Protein AF-A0A3S0ZKN4-F1 (afdb_monomer_lite)

Structure (mmCIF, N/CA/C/O backbone):
data_AF-A0A3S0ZKN4-F1
#
_entry.id   AF-A0A3S0ZKN4-F1
#
loop_
_atom_site.group_PDB
_atom_site.id
_atom_site.type_symbol
_atom_site.label_atom_id
_atom_site.label_alt_id
_atom_site.label_comp_id
_atom_site.label_asym_id
_atom_site.label_entity_id
_atom_site.label_seq_id
_atom_site.pdbx_PDB_ins_code
_atom_site.Cartn_x
_atom_site.Cartn_y
_atom_site.Cartn_z
_atom_site.occupancy
_atom_site.B_iso_or_equiv
_atom_site.auth_seq_id
_atom_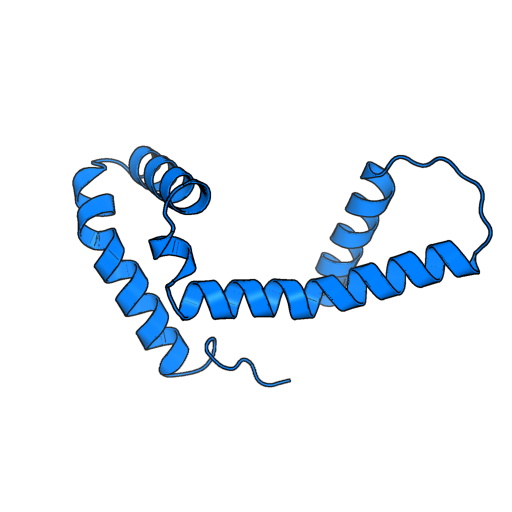site.auth_comp_id
_atom_site.auth_asym_id
_atom_site.auth_atom_id
_atom_site.pdbx_PDB_model_num
ATOM 1 N N . MET A 1 1 ? -19.083 -4.705 4.101 1.00 49.41 1 MET A N 1
ATOM 2 C CA . MET A 1 1 ? -18.289 -3.484 3.846 1.00 49.41 1 MET A CA 1
ATOM 3 C C . MET A 1 1 ? -17.584 -3.683 2.514 1.00 49.41 1 MET A C 1
ATOM 5 O O . MET A 1 1 ? -16.984 -4.734 2.347 1.00 49.41 1 MET A O 1
ATOM 9 N N . ALA A 1 2 ? -17.766 -2.787 1.544 1.00 52.78 2 ALA A N 1
ATOM 10 C CA . ALA A 1 2 ? -17.286 -2.998 0.173 1.00 52.78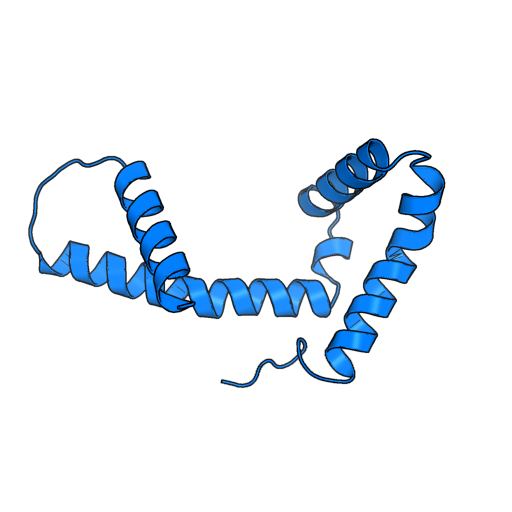 2 ALA A CA 1
ATOM 11 C C . ALA A 1 2 ? -15.765 -2.801 0.097 1.00 52.78 2 ALA A C 1
ATOM 13 O O . ALA A 1 2 ? -15.283 -1.755 0.539 1.00 52.78 2 ALA A O 1
ATOM 14 N N . MET A 1 3 ? -15.010 -3.746 -0.478 1.00 64.56 3 MET A N 1
ATOM 15 C CA . MET A 1 3 ? -13.559 -3.602 -0.673 1.00 64.56 3 MET A CA 1
ATOM 16 C C . MET A 1 3 ? -13.295 -2.733 -1.913 1.00 64.56 3 MET A C 1
ATOM 18 O O . MET A 1 3 ? -12.646 -3.116 -2.884 1.00 64.56 3 MET A O 1
ATOM 22 N N . ARG A 1 4 ? -13.850 -1.519 -1.894 1.00 66.06 4 ARG A N 1
ATOM 23 C CA . ARG A 1 4 ? -13.846 -0.599 -3.028 1.00 66.06 4 ARG A CA 1
ATOM 24 C C . ARG A 1 4 ? -12.403 -0.234 -3.383 1.00 66.06 4 ARG A C 1
ATOM 26 O O . ARG A 1 4 ? -11.754 0.455 -2.593 1.00 66.06 4 ARG A O 1
ATOM 33 N N . GLY 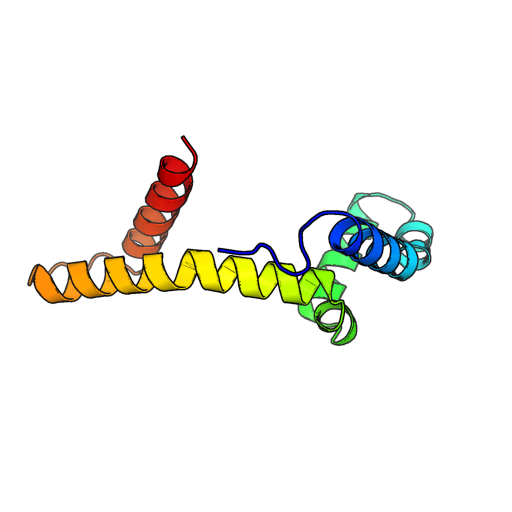A 1 5 ? -11.941 -0.684 -4.550 1.00 69.06 5 GLY A N 1
ATOM 34 C CA . GLY A 1 5 ? -10.565 -0.509 -5.035 1.00 69.06 5 GLY A CA 1
ATOM 35 C C . GLY A 1 5 ? -9.619 -1.691 -4.773 1.00 69.06 5 GLY A C 1
ATOM 36 O O . GLY A 1 5 ? -8.499 -1.671 -5.266 1.00 69.06 5 GLY A O 1
ATOM 37 N N . LEU A 1 6 ? -10.060 -2.726 -4.046 1.00 78.56 6 LEU A N 1
ATOM 38 C CA . LEU A 1 6 ? -9.308 -3.965 -3.777 1.00 78.56 6 LEU A CA 1
ATOM 39 C C . LEU A 1 6 ? -10.058 -5.224 -4.261 1.00 78.56 6 LEU A C 1
ATOM 41 O O . LEU A 1 6 ? -9.741 -6.335 -3.848 1.00 78.56 6 LEU A O 1
ATOM 45 N N . GLU A 1 7 ? -11.043 -5.067 -5.147 1.00 82.31 7 GLU A N 1
ATOM 46 C CA . GLU A 1 7 ? -11.884 -6.146 -5.676 1.00 82.31 7 GLU A CA 1
ATOM 47 C C . GLU A 1 7 ? -11.872 -6.172 -7.212 1.00 82.31 7 GLU A C 1
ATOM 49 O O . GLU A 1 7 ? -11.802 -5.131 -7.869 1.00 82.31 7 GLU A O 1
ATOM 54 N N . GLY A 1 8 ? -11.981 -7.377 -7.782 1.00 83.25 8 GLY A N 1
ATOM 55 C CA . GLY A 1 8 ? -12.234 -7.595 -9.209 1.00 83.25 8 GLY A CA 1
ATOM 56 C C . GLY A 1 8 ? -11.236 -6.913 -10.152 1.00 83.25 8 GLY A C 1
ATOM 57 O O . GLY A 1 8 ? -10.019 -6.985 -9.965 1.00 83.25 8 GLY A O 1
ATOM 58 N N . ASP A 1 9 ? -11.763 -6.262 -11.190 1.00 85.50 9 ASP A N 1
ATOM 59 C CA . ASP A 1 9 ? -10.960 -5.607 -12.228 1.00 85.50 9 ASP A CA 1
ATOM 60 C C . ASP A 1 9 ? -10.210 -4.367 -11.723 1.00 85.50 9 ASP A C 1
ATOM 62 O O . ASP A 1 9 ? -9.153 -4.030 -12.259 1.00 85.50 9 ASP A O 1
ATOM 66 N N . ASP A 1 10 ? -10.707 -3.709 -10.672 1.00 82.44 10 ASP A N 1
ATOM 67 C CA . ASP A 1 10 ? -10.050 -2.539 -10.085 1.00 82.44 10 ASP A CA 1
ATOM 68 C C . ASP A 1 10 ? -8.759 -2.935 -9.357 1.00 82.44 10 ASP A C 1
ATOM 70 O O . ASP A 1 10 ? -7.736 -2.271 -9.528 1.00 82.44 10 ASP A O 1
ATOM 74 N N . LEU A 1 11 ? -8.771 -4.064 -8.635 1.00 83.38 11 LEU A N 1
ATOM 75 C CA . LEU A 1 11 ? -7.563 -4.636 -8.030 1.00 83.38 11 LEU A CA 1
ATOM 76 C C . LEU A 1 11 ? -6.531 -4.993 -9.100 1.00 83.38 11 LEU A C 1
ATOM 78 O O . LEU A 1 11 ? -5.359 -4.638 -8.990 1.00 83.38 11 LEU A O 1
ATOM 82 N N . LYS A 1 12 ? -6.973 -5.694 -10.150 1.00 84.38 12 LYS A N 1
ATOM 83 C CA . LYS A 1 12 ? -6.091 -6.120 -11.238 1.00 84.38 12 LYS A CA 1
ATOM 84 C C . LYS A 1 12 ? -5.457 -4.920 -11.942 1.00 84.38 12 LYS A C 1
ATOM 86 O O . LYS A 1 12 ? -4.263 -4.954 -12.229 1.00 84.38 12 LYS A O 1
ATOM 91 N N . ARG A 1 13 ? -6.235 -3.863 -12.196 1.00 86.31 13 ARG A N 1
ATOM 92 C CA . ARG A 1 13 ? -5.750 -2.617 -12.802 1.00 86.31 13 ARG A CA 1
ATOM 93 C C . ARG A 1 13 ? -4.754 -1.901 -11.891 1.00 86.31 13 ARG A C 1
ATOM 95 O O . ARG A 1 13 ? -3.663 -1.583 -12.349 1.00 86.31 13 ARG A O 1
ATOM 102 N N . GLY A 1 14 ? -5.086 -1.726 -10.612 1.00 85.44 14 GLY A N 1
ATOM 103 C CA . GLY A 1 14 ? -4.211 -1.058 -9.647 1.00 85.44 14 GLY A CA 1
ATOM 104 C C . GLY A 1 14 ? -2.878 -1.783 -9.445 1.00 85.44 14 GLY A C 1
ATOM 105 O O . GLY A 1 14 ? -1.832 -1.142 -9.440 1.00 85.44 14 GLY A O 1
ATOM 106 N N . LEU A 1 15 ? -2.896 -3.118 -9.358 1.00 84.31 15 LEU A N 1
ATOM 107 C CA . LEU A 1 15 ? -1.675 -3.930 -9.296 1.00 84.31 15 LEU A CA 1
ATOM 108 C C . LEU A 1 15 ? -0.851 -3.825 -10.579 1.00 84.31 15 LEU A C 1
ATOM 110 O O . LEU A 1 15 ? 0.365 -3.688 -10.513 1.00 84.31 15 LEU A O 1
ATOM 114 N N . HIS A 1 16 ? -1.497 -3.883 -11.743 1.00 86.25 16 HIS A N 1
ATOM 115 C CA . HIS A 1 16 ? -0.800 -3.752 -13.018 1.00 86.25 16 HIS A CA 1
ATOM 116 C C . HIS A 1 16 ? -0.110 -2.387 -13.143 1.00 86.25 16 HIS A C 1
ATOM 118 O O . HIS A 1 16 ? 1.058 -2.327 -13.505 1.00 86.25 16 HIS A O 1
ATOM 124 N N . GLU A 1 17 ? -0.803 -1.296 -12.813 1.00 85.44 17 GLU A N 1
ATOM 125 C CA . GLU A 1 17 ? -0.228 0.055 -12.828 1.00 85.44 17 GLU A CA 1
ATOM 126 C C . GLU A 1 17 ? 0.949 0.196 -11.856 1.00 85.44 17 GLU A C 1
ATOM 128 O O . GLU A 1 17 ? 1.966 0.788 -12.214 1.00 85.44 17 GLU A O 1
ATOM 133 N N . LEU A 1 18 ? 0.844 -0.391 -10.662 1.00 84.62 18 LEU A N 1
ATOM 134 C CA . LEU A 1 18 ? 1.918 -0.406 -9.668 1.00 84.62 18 LEU A CA 1
ATOM 135 C C . LEU A 1 18 ? 3.155 -1.161 -10.180 1.00 84.62 18 LEU A C 1
ATOM 137 O O . LEU A 1 18 ? 4.265 -0.634 -10.160 1.00 84.62 18 LEU A O 1
ATOM 141 N N . ILE A 1 19 ? 2.951 -2.372 -10.709 1.00 83.44 19 ILE A N 1
ATOM 142 C CA . ILE A 1 19 ? 4.027 -3.224 -11.232 1.00 83.44 19 ILE A CA 1
ATOM 143 C C . ILE A 1 19 ? 4.707 -2.565 -12.433 1.00 83.44 19 ILE A C 1
ATOM 145 O O . ILE A 1 19 ? 5.931 -2.570 -12.507 1.00 83.44 19 ILE A O 1
ATOM 149 N N . VAL A 1 20 ? 3.944 -1.965 -13.352 1.00 86.25 20 VAL A N 1
ATOM 150 C CA . VAL A 1 20 ? 4.506 -1.246 -14.509 1.00 86.25 20 VAL A CA 1
ATOM 151 C C . VAL A 1 20 ? 5.298 -0.018 -14.063 1.00 86.25 20 VAL A C 1
ATOM 153 O O . VAL A 1 20 ? 6.372 0.247 -14.598 1.00 86.25 20 VAL A O 1
ATOM 156 N N . SER A 1 21 ? 4.817 0.714 -13.054 1.00 82.44 21 SER A N 1
ATOM 157 C CA . SER A 1 21 ? 5.536 1.868 -12.503 1.00 82.44 21 SER A CA 1
ATOM 158 C C . SER A 1 21 ? 6.897 1.479 -11.919 1.00 82.44 21 SER A C 1
ATOM 160 O O . SER A 1 21 ? 7.856 2.243 -12.024 1.00 82.44 21 SER A O 1
ATOM 162 N N . TRP A 1 22 ? 6.999 0.290 -11.323 1.00 82.31 22 TRP A N 1
ATOM 163 C CA . TRP A 1 22 ? 8.238 -0.212 -10.726 1.00 82.31 22 TRP A CA 1
ATOM 164 C C . TRP A 1 22 ? 9.040 -1.122 -11.647 1.00 82.31 22 TRP A C 1
ATOM 166 O O . TRP A 1 22 ? 10.137 -1.526 -11.284 1.00 82.31 22 TRP A O 1
ATOM 176 N N . GLU A 1 23 ? 8.549 -1.431 -12.846 1.00 84.69 23 GLU A N 1
ATOM 177 C CA . GLU A 1 23 ? 9.206 -2.352 -13.774 1.00 84.69 23 GLU A CA 1
ATOM 178 C C . GLU A 1 23 ? 10.643 -1.916 -14.077 1.00 84.69 23 GLU A C 1
ATOM 180 O O . GLU A 1 23 ? 11.560 -2.737 -14.059 1.00 84.69 23 GLU A O 1
ATOM 185 N N . ASN A 1 24 ? 10.852 -0.618 -14.305 1.00 81.00 24 ASN A N 1
ATOM 186 C CA . ASN A 1 24 ? 12.186 -0.068 -14.539 1.00 81.00 24 ASN A CA 1
ATOM 187 C C . ASN A 1 24 ? 13.064 -0.163 -13.289 1.00 81.00 24 ASN A C 1
ATOM 189 O O . ASN A 1 24 ? 14.215 -0.559 -13.394 1.00 81.00 24 ASN A O 1
ATOM 193 N N . ILE A 1 25 ? 12.496 0.094 -12.113 1.00 81.56 25 ILE A N 1
ATOM 194 C CA . ILE A 1 25 ? 13.202 0.072 -10.828 1.00 81.56 25 ILE A CA 1
ATOM 195 C C . ILE A 1 25 ? 13.660 -1.354 -10.492 1.00 81.56 25 ILE A C 1
ATOM 197 O O . ILE A 1 25 ? 14.822 -1.591 -10.178 1.00 81.56 25 ILE A O 1
ATOM 201 N N . ILE A 1 26 ? 12.766 -2.332 -10.654 1.00 82.06 26 ILE A N 1
ATOM 202 C CA . ILE A 1 26 ? 13.056 -3.756 -10.451 1.00 82.06 26 ILE A CA 1
ATOM 203 C C . ILE A 1 26 ? 14.096 -4.241 -11.470 1.00 82.06 26 ILE A C 1
ATOM 205 O O . ILE A 1 26 ? 14.988 -5.019 -11.133 1.00 82.06 26 ILE A O 1
ATOM 209 N N . ARG A 1 27 ? 14.008 -3.776 -12.723 1.00 83.12 27 ARG A N 1
ATOM 210 C CA . ARG A 1 27 ? 14.969 -4.114 -13.781 1.00 83.12 27 ARG A CA 1
ATOM 211 C C . ARG A 1 27 ? 16.354 -3.514 -13.521 1.00 83.12 27 ARG A C 1
ATOM 213 O O . ARG A 1 27 ? 17.349 -4.150 -13.860 1.00 83.12 27 ARG A O 1
ATOM 220 N N . GLU A 1 28 ? 16.419 -2.326 -12.930 1.00 82.69 28 GLU A N 1
ATOM 221 C CA . GLU A 1 28 ? 17.663 -1.629 -12.589 1.00 82.69 28 GLU A CA 1
ATOM 222 C C . GLU A 1 28 ? 18.330 -2.182 -11.324 1.00 82.69 28 GLU A C 1
ATOM 224 O O . GLU A 1 28 ? 19.557 -2.187 -11.240 1.00 82.69 28 GLU A O 1
ATOM 229 N N . ALA A 1 29 ? 17.552 -2.718 -10.380 1.00 81.69 29 ALA A N 1
ATOM 230 C CA . ALA A 1 29 ? 18.053 -3.205 -9.097 1.00 81.69 29 ALA A CA 1
ATOM 231 C C . ALA A 1 29 ? 19.027 -4.398 -9.202 1.00 81.69 29 ALA A C 1
ATOM 233 O O . ALA A 1 29 ? 19.809 -4.643 -8.285 1.00 81.69 29 ALA A O 1
ATOM 234 N N . GLY A 1 30 ? 19.016 -5.157 -10.305 1.00 77.31 30 GLY A N 1
ATOM 235 C CA . GLY A 1 30 ? 20.001 -6.214 -10.599 1.00 77.31 30 GLY A CA 1
ATOM 236 C C . GLY A 1 30 ? 20.015 -7.425 -9.644 1.00 77.31 30 GLY A C 1
ATOM 237 O O . GLY A 1 30 ? 20.652 -8.432 -9.948 1.00 77.31 30 GLY A O 1
ATOM 238 N N . SER A 1 31 ? 19.305 -7.361 -8.516 1.00 85.56 31 SER A N 1
ATOM 239 C CA . SER A 1 31 ? 19.109 -8.422 -7.527 1.00 85.56 31 SER A CA 1
ATOM 240 C C . SER A 1 31 ? 17.802 -8.193 -6.758 1.00 85.56 31 SER A C 1
ATOM 242 O O . SER A 1 31 ? 17.293 -7.073 -6.721 1.00 85.56 31 SER A O 1
ATOM 244 N N . LEU A 1 32 ? 17.257 -9.253 -6.152 1.00 82.25 32 LEU A N 1
ATOM 245 C CA . LEU A 1 32 ? 16.023 -9.169 -5.360 1.00 82.25 32 LEU A CA 1
ATOM 246 C C . LEU A 1 32 ? 16.197 -8.258 -4.138 1.00 82.25 32 LEU A C 1
ATOM 248 O O . LEU A 1 32 ? 15.381 -7.374 -3.928 1.00 82.25 32 LEU A O 1
ATOM 252 N N . GLU A 1 33 ? 17.287 -8.435 -3.392 1.00 86.44 33 GLU A N 1
ATOM 253 C CA . GLU A 1 33 ? 17.577 -7.667 -2.174 1.00 86.44 33 GLU A CA 1
ATOM 254 C C . GLU A 1 33 ? 17.694 -6.162 -2.464 1.00 86.44 33 GLU A C 1
ATOM 256 O O . GLU A 1 33 ? 17.121 -5.342 -1.755 1.00 86.44 33 GLU A O 1
ATOM 261 N N . ALA A 1 34 ? 18.342 -5.786 -3.572 1.00 83.19 34 ALA A N 1
ATOM 262 C CA . ALA A 1 34 ? 18.413 -4.388 -3.994 1.00 83.19 34 ALA A CA 1
ATOM 263 C C . ALA A 1 34 ? 17.056 -3.837 -4.465 1.00 83.19 34 ALA A C 1
ATOM 265 O O . ALA A 1 34 ? 16.786 -2.646 -4.305 1.00 83.19 34 ALA A O 1
ATOM 266 N N . ALA A 1 35 ? 16.196 -4.678 -5.050 1.00 85.25 35 ALA A N 1
ATOM 267 C CA . ALA A 1 35 ? 14.854 -4.264 -5.443 1.00 85.25 35 ALA A CA 1
ATOM 268 C C . ALA A 1 35 ? 13.989 -4.020 -4.203 1.00 85.25 35 ALA A C 1
ATOM 270 O O . ALA A 1 35 ? 13.286 -3.019 -4.150 1.00 85.25 35 ALA A O 1
ATOM 271 N N . GLU A 1 36 ? 14.077 -4.894 -3.199 1.00 85.50 36 GLU A N 1
ATOM 272 C CA . GLU A 1 36 ? 13.386 -4.747 -1.916 1.00 85.50 36 GLU A CA 1
ATOM 273 C C . GLU A 1 36 ? 13.834 -3.484 -1.176 1.00 85.50 36 GLU A C 1
ATOM 275 O O . GLU A 1 36 ? 12.984 -2.692 -0.777 1.00 85.50 36 GLU A O 1
ATOM 280 N N . ASP A 1 37 ? 15.143 -3.242 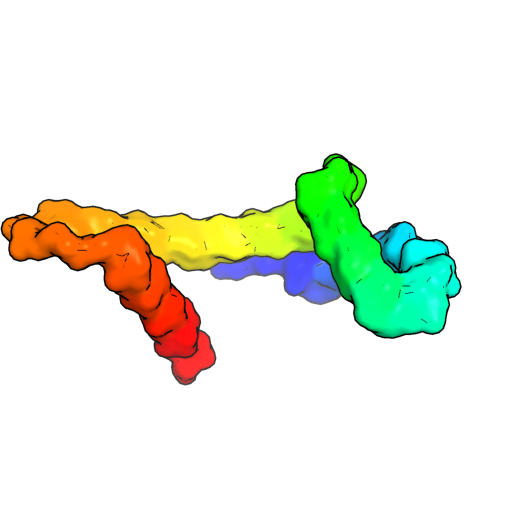-1.076 1.00 85.94 37 ASP A N 1
ATOM 281 C CA . ASP A 1 37 ? 15.682 -2.021 -0.470 1.00 85.94 37 ASP A CA 1
ATOM 282 C C . ASP A 1 37 ? 15.210 -0.768 -1.223 1.00 85.94 37 ASP A C 1
ATOM 284 O O . ASP A 1 37 ? 14.746 0.196 -0.617 1.00 85.94 37 ASP A O 1
ATOM 288 N N . THR A 1 38 ? 15.222 -0.793 -2.559 1.00 84.75 38 THR A N 1
ATOM 289 C CA . THR A 1 38 ? 14.740 0.343 -3.358 1.00 84.75 38 THR A CA 1
ATOM 290 C C . THR A 1 38 ? 13.239 0.576 -3.173 1.00 84.75 38 THR A C 1
ATOM 292 O O . THR A 1 38 ? 12.805 1.719 -3.044 1.00 84.75 38 THR A O 1
ATOM 295 N N . LEU A 1 39 ? 12.430 -0.487 -3.139 1.00 83.62 39 LEU A N 1
ATOM 296 C CA . LEU A 1 39 ? 10.989 -0.392 -2.897 1.00 83.62 39 LEU A CA 1
ATOM 297 C C . LEU A 1 39 ? 10.682 0.144 -1.494 1.00 83.62 39 LEU A C 1
ATOM 299 O O . LEU A 1 39 ? 9.769 0.955 -1.357 1.00 83.62 39 LEU A O 1
ATOM 303 N N . LEU A 1 40 ? 11.464 -0.247 -0.486 1.00 83.69 40 LEU A N 1
ATOM 304 C CA . LEU A 1 40 ? 11.349 0.276 0.873 1.00 83.69 40 LEU A CA 1
ATOM 305 C C . LEU A 1 40 ? 11.632 1.785 0.909 1.00 83.69 40 LEU A C 1
ATOM 307 O O . LEU A 1 40 ? 10.845 2.554 1.453 1.00 83.69 40 LEU A O 1
ATOM 311 N N . HIS A 1 41 ? 12.694 2.239 0.238 1.00 84.00 41 HIS A N 1
ATOM 312 C CA . HIS A 1 41 ? 12.993 3.669 0.140 1.00 84.00 41 HIS A CA 1
ATOM 313 C C . HIS A 1 41 ? 11.901 4.456 -0.601 1.00 84.00 41 HIS A C 1
ATOM 315 O O . HIS A 1 41 ? 11.647 5.610 -0.247 1.00 84.00 41 HIS A O 1
ATOM 321 N N . LEU A 1 42 ? 11.258 3.862 -1.615 1.00 81.06 42 LEU A N 1
ATOM 322 C CA . LEU A 1 42 ? 10.111 4.469 -2.303 1.00 81.06 42 LEU A CA 1
ATOM 323 C C . LEU A 1 42 ? 8.891 4.565 -1.388 1.00 81.06 42 LEU A C 1
ATOM 325 O O . LEU A 1 42 ? 8.212 5.585 -1.399 1.00 81.06 42 LEU A O 1
ATOM 329 N N . GLU A 1 43 ? 8.622 3.544 -0.578 1.00 79.75 43 GLU A N 1
ATOM 330 C CA . GLU A 1 43 ? 7.560 3.614 0.426 1.00 79.75 43 GLU A CA 1
ATOM 331 C C . GLU A 1 43 ? 7.809 4.745 1.435 1.00 79.75 43 GLU A C 1
ATOM 333 O O . GLU A 1 43 ? 6.874 5.455 1.800 1.00 79.75 43 GLU A O 1
ATOM 338 N N . GLU A 1 44 ? 9.057 4.940 1.860 1.00 79.50 44 GLU A N 1
ATOM 339 C CA . GLU A 1 44 ? 9.409 5.945 2.865 1.00 79.50 44 GLU A CA 1
ATOM 340 C C . GLU A 1 44 ? 9.485 7.380 2.318 1.00 79.50 44 GLU A C 1
ATOM 342 O O . GLU A 1 44 ? 9.157 8.327 3.036 1.00 79.50 44 GLU A O 1
ATOM 347 N N . ASN A 1 45 ? 9.941 7.564 1.073 1.00 74.38 45 ASN A N 1
ATOM 348 C CA . ASN A 1 45 ? 10.345 8.881 0.563 1.00 74.38 45 ASN A CA 1
ATOM 349 C C . ASN A 1 45 ? 9.601 9.338 -0.699 1.00 74.38 45 ASN A C 1
ATOM 351 O O . ASN A 1 45 ? 9.668 10.523 -1.038 1.00 74.38 45 ASN A O 1
ATOM 355 N N . ASP A 1 46 ? 8.917 8.447 -1.419 1.00 78.75 46 ASP A N 1
ATOM 356 C CA . ASP A 1 46 ? 8.314 8.783 -2.706 1.00 78.75 46 ASP A CA 1
ATOM 357 C C . ASP A 1 46 ? 6.822 9.120 -2.572 1.00 78.75 46 ASP A C 1
ATOM 359 O O . ASP A 1 46 ? 5.955 8.286 -2.316 1.00 78.75 46 ASP A O 1
ATOM 363 N N . GLU A 1 47 ? 6.477 10.385 -2.817 1.00 71.50 47 GLU A N 1
ATOM 364 C CA . GLU A 1 47 ? 5.079 10.818 -2.792 1.00 71.50 47 GLU A CA 1
ATOM 365 C C . GLU A 1 47 ? 4.222 10.160 -3.885 1.00 71.50 47 GLU A C 1
ATOM 367 O O . GLU A 1 47 ? 2.994 10.136 -3.764 1.00 71.50 47 GLU A O 1
ATOM 372 N N . ASN A 1 48 ? 4.821 9.679 -4.982 1.00 76.25 48 ASN A N 1
ATOM 373 C CA . ASN A 1 48 ? 4.077 8.992 -6.035 1.00 76.25 48 ASN A CA 1
ATOM 374 C C . ASN A 1 48 ? 3.660 7.581 -5.606 1.00 76.25 48 ASN A C 1
ATOM 376 O O . ASN A 1 48 ? 2.553 7.169 -5.961 1.00 76.25 48 ASN A O 1
ATOM 380 N N . PHE A 1 49 ? 4.440 6.908 -4.758 1.00 77.38 49 PHE A N 1
ATOM 381 C CA . PHE A 1 49 ? 4.087 5.631 -4.142 1.00 77.38 49 PHE A CA 1
ATOM 382 C C . PHE A 1 49 ? 2.710 5.709 -3.464 1.00 77.38 49 PHE A C 1
ATOM 384 O O . PHE A 1 49 ? 1.805 4.922 -3.749 1.00 77.38 49 PHE A O 1
ATOM 391 N N . HIS A 1 50 ? 2.479 6.744 -2.653 1.00 79.00 50 HIS A N 1
ATOM 392 C CA . HIS A 1 50 ? 1.196 6.947 -1.971 1.00 79.00 50 HIS A CA 1
ATOM 393 C C . HIS A 1 50 ? 0.070 7.480 -2.875 1.00 79.00 50 HIS A C 1
ATOM 395 O O . HIS A 1 50 ? -1.088 7.550 -2.449 1.00 79.00 50 HIS A O 1
ATOM 401 N N . LYS A 1 51 ? 0.364 7.871 -4.122 1.00 81.00 51 LYS A N 1
ATOM 402 C CA . LYS A 1 51 ? -0.651 8.348 -5.075 1.00 81.00 51 LYS A CA 1
ATOM 403 C C . LYS A 1 51 ? -1.353 7.212 -5.812 1.00 81.00 51 LYS A C 1
ATOM 405 O O . LYS A 1 51 ? -2.465 7.457 -6.286 1.00 81.00 5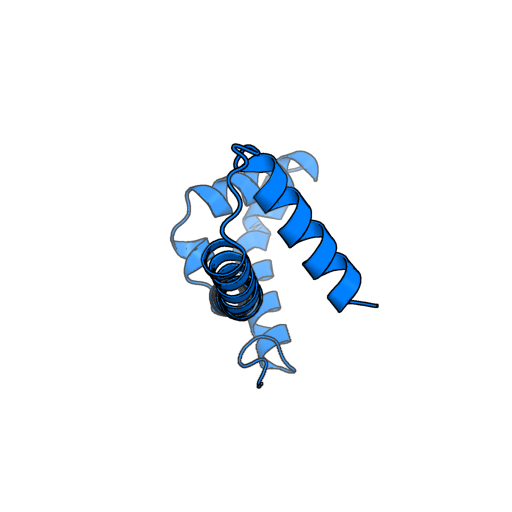1 LYS A O 1
ATOM 410 N N . HIS A 1 52 ? -0.777 6.010 -5.862 1.00 82.62 52 HIS A N 1
ATOM 411 C CA . HIS A 1 52 ? -1.406 4.853 -6.497 1.00 82.62 52 HIS A CA 1
ATOM 412 C C . HIS A 1 52 ? -2.729 4.492 -5.816 1.00 82.62 52 HIS A C 1
ATOM 414 O O . HIS A 1 52 ? -2.806 4.353 -4.593 1.00 82.62 52 HIS A O 1
ATOM 420 N N . ASP A 1 53 ? -3.776 4.294 -6.618 1.00 81.19 53 ASP A N 1
ATOM 421 C CA . ASP A 1 53 ? -5.115 3.984 -6.107 1.00 81.19 53 ASP A CA 1
ATOM 422 C C . ASP A 1 53 ? -5.140 2.673 -5.317 1.00 81.19 53 ASP A C 1
ATOM 424 O O . ASP A 1 53 ? -5.831 2.580 -4.303 1.00 81.19 53 ASP A O 1
ATOM 428 N N . PHE A 1 54 ? -4.315 1.699 -5.715 1.00 83.06 54 PHE A N 1
ATOM 429 C CA . PHE A 1 54 ? -4.110 0.468 -4.956 1.00 83.06 54 PHE A CA 1
ATOM 430 C C . PHE A 1 54 ? -3.535 0.738 -3.557 1.00 83.06 54 PHE A C 1
ATOM 432 O O . PHE A 1 54 ? -4.083 0.256 -2.569 1.00 83.06 54 PHE A O 1
ATOM 439 N N . VAL A 1 55 ? -2.478 1.551 -3.455 1.00 84.38 55 VAL A N 1
ATOM 440 C CA . VAL A 1 55 ? -1.820 1.876 -2.175 1.00 84.38 55 VAL A CA 1
ATOM 441 C C . VAL A 1 55 ? -2.766 2.660 -1.265 1.00 84.38 55 VAL A C 1
ATOM 443 O O . VAL A 1 55 ? -2.884 2.357 -0.079 1.00 84.38 55 VAL A O 1
ATOM 446 N N . LYS A 1 56 ? -3.526 3.612 -1.818 1.00 84.75 56 LYS A N 1
ATOM 447 C CA . LYS A 1 56 ? -4.572 4.335 -1.077 1.00 84.75 56 LYS A CA 1
ATOM 448 C C . LYS A 1 56 ? -5.670 3.405 -0.577 1.00 84.75 56 LYS A C 1
ATOM 450 O O . LYS A 1 56 ? -6.100 3.529 0.569 1.00 84.75 56 LYS A O 1
ATOM 455 N N . ALA A 1 57 ? -6.138 2.491 -1.425 1.00 83.62 57 ALA A N 1
ATOM 456 C CA . ALA A 1 57 ? -7.171 1.536 -1.052 1.00 83.62 57 ALA A CA 1
ATOM 457 C C . ALA A 1 57 ? -6.670 0.572 0.034 1.00 83.62 57 ALA A C 1
ATOM 459 O O . ALA A 1 57 ? -7.408 0.290 0.978 1.00 83.62 57 ALA A O 1
ATOM 460 N N . LEU A 1 58 ? -5.408 0.138 -0.047 1.00 84.44 58 LEU A N 1
ATOM 461 C CA . LEU A 1 58 ? -4.756 -0.691 0.963 1.00 84.44 58 LEU A CA 1
ATOM 462 C C . LEU A 1 58 ? -4.620 0.047 2.299 1.00 84.44 58 LEU A C 1
ATOM 464 O O . LEU A 1 58 ? -5.033 -0.488 3.326 1.00 84.44 58 LEU A O 1
ATOM 468 N N . LYS A 1 59 ? -4.125 1.291 2.287 1.00 85.00 59 LYS A N 1
ATOM 469 C CA . LYS A 1 59 ? -4.021 2.130 3.488 1.00 85.00 59 LYS A CA 1
ATOM 470 C C . LYS A 1 59 ? -5.385 2.362 4.133 1.00 85.00 59 LYS A C 1
ATOM 472 O O . LYS A 1 59 ? -5.532 2.126 5.326 1.00 85.00 59 LYS A O 1
ATOM 477 N N . ARG A 1 60 ? -6.404 2.738 3.347 1.00 82.81 60 ARG A N 1
ATOM 478 C CA . ARG A 1 60 ? -7.772 2.909 3.862 1.00 82.81 60 ARG A CA 1
ATOM 479 C C . ARG A 1 60 ? -8.287 1.615 4.478 1.00 82.81 60 ARG A C 1
ATOM 481 O O . ARG A 1 60 ? -8.929 1.651 5.517 1.00 82.81 60 ARG A O 1
ATOM 488 N N . LYS A 1 61 ? -8.000 0.465 3.862 1.00 81.88 61 LYS A N 1
ATOM 489 C CA . LYS A 1 61 ? -8.424 -0.823 4.407 1.00 81.88 61 LYS A CA 1
ATOM 490 C C . LYS A 1 61 ? -7.717 -1.154 5.719 1.00 81.88 61 LYS A C 1
ATOM 492 O O . LYS A 1 61 ? -8.350 -1.694 6.623 1.00 81.88 61 LYS A O 1
ATOM 497 N N . LEU A 1 62 ? -6.428 -0.846 5.813 1.00 82.06 62 LEU A N 1
ATOM 498 C CA . LEU A 1 62 ? -5.663 -1.010 7.039 1.00 82.06 62 LEU A CA 1
ATOM 499 C C . LEU A 1 62 ? -6.244 -0.130 8.153 1.00 82.06 62 LEU A C 1
ATOM 501 O O . LEU A 1 62 ? -6.524 -0.645 9.227 1.00 82.06 62 LEU A O 1
ATOM 505 N N . GLU A 1 63 ? -6.521 1.143 7.870 1.00 81.88 63 GLU A N 1
ATOM 506 C CA . GLU A 1 63 ? -7.179 2.066 8.804 1.00 81.88 63 GLU A CA 1
ATOM 507 C C . GLU A 1 63 ? -8.580 1.572 9.202 1.00 81.88 63 GLU A C 1
ATOM 509 O O . GLU A 1 63 ? -8.859 1.431 10.383 1.00 81.88 63 GLU A O 1
ATOM 514 N N . GLU A 1 64 ? -9.440 1.193 8.252 1.00 81.00 64 GLU A N 1
ATOM 515 C CA . GLU A 1 64 ? -10.784 0.661 8.537 1.00 81.00 64 GLU A CA 1
ATOM 516 C C . GLU A 1 64 ? -10.769 -0.605 9.411 1.00 81.00 64 GLU A C 1
ATOM 518 O O . GLU A 1 64 ? -11.729 -0.854 10.136 1.00 81.00 64 GLU A O 1
ATOM 523 N N . CYS A 1 65 ? -9.724 -1.432 9.322 1.00 78.25 65 CYS A N 1
ATOM 524 C CA . CYS A 1 65 ? -9.577 -2.619 10.163 1.00 78.25 65 CYS A CA 1
ATOM 525 C C . CYS A 1 65 ? -8.951 -2.297 11.526 1.00 78.25 65 CYS A C 1
ATOM 527 O O . CYS A 1 65 ? -9.374 -2.863 12.528 1.00 78.25 65 CYS A O 1
ATOM 529 N N . LEU A 1 66 ? -7.935 -1.430 11.566 1.00 76.12 66 LEU A N 1
ATOM 530 C CA . LEU A 1 66 ? -7.188 -1.123 12.786 1.00 76.12 66 LEU A CA 1
ATOM 531 C C . LEU A 1 66 ? -7.901 -0.104 13.674 1.00 76.12 66 LEU A C 1
ATOM 533 O O . LEU A 1 66 ? -7.883 -0.277 14.883 1.00 76.12 66 LEU A O 1
ATOM 537 N N . SER A 1 67 ? -8.546 0.921 13.112 1.00 78.56 67 SER A N 1
ATOM 538 C CA . SER A 1 67 ? -9.264 1.951 13.874 1.00 78.56 67 SER A CA 1
ATOM 539 C C . SER A 1 67 ? -10.283 1.375 14.861 1.00 78.56 67 SER A C 1
ATOM 541 O O . SER A 1 67 ? -10.146 1.667 16.042 1.00 78.56 67 SER A O 1
ATOM 543 N N . PRO A 1 68 ? -11.236 0.507 14.462 1.00 78.50 68 PRO A N 1
ATOM 544 C CA . PRO A 1 68 ? -12.186 -0.058 15.418 1.00 78.50 68 PRO A CA 1
ATOM 545 C C . PRO A 1 68 ? -11.517 -0.970 16.453 1.00 78.50 68 PRO A C 1
ATOM 547 O O . PRO A 1 68 ? -11.956 -0.999 17.591 1.00 78.50 68 PRO A O 1
ATOM 550 N N . LEU A 1 69 ? -10.434 -1.675 16.101 1.00 75.12 69 LEU A N 1
ATOM 551 C CA . LEU A 1 69 ? -9.686 -2.491 17.067 1.00 75.12 69 LEU A CA 1
ATOM 552 C C . LEU A 1 69 ? -8.948 -1.631 18.099 1.00 75.12 69 LEU A C 1
ATOM 554 O O . LEU A 1 69 ? -8.876 -2.000 19.266 1.00 75.12 69 LEU A O 1
ATOM 558 N N . ILE A 1 70 ? -8.402 -0.493 17.673 1.00 76.88 70 ILE A N 1
ATOM 559 C CA . ILE A 1 70 ? -7.749 0.475 18.556 1.00 76.88 70 ILE A CA 1
ATOM 560 C C . ILE A 1 70 ? -8.791 1.149 19.453 1.00 76.88 70 ILE A C 1
ATOM 562 O O . ILE A 1 70 ? -8.556 1.266 20.653 1.00 76.88 70 ILE A O 1
ATOM 566 N N . ASP A 1 71 ? -9.933 1.555 18.896 1.00 76.88 71 ASP A N 1
ATOM 567 C CA . ASP A 1 71 ? -11.020 2.198 19.637 1.00 76.88 71 ASP A CA 1
ATOM 568 C C . ASP A 1 71 ? -11.639 1.241 20.670 1.00 76.88 71 ASP A C 1
ATOM 570 O O . ASP A 1 71 ? -11.763 1.613 21.837 1.00 76.88 71 ASP A O 1
ATOM 574 N N . ASP A 1 72 ? -11.930 -0.009 20.286 1.00 73.12 72 ASP A N 1
ATOM 575 C CA . ASP A 1 72 ? -12.438 -1.050 21.191 1.00 73.12 72 ASP A CA 1
ATOM 576 C C . ASP A 1 72 ? -11.459 -1.315 22.343 1.00 73.12 72 ASP A C 1
ATOM 578 O O . ASP A 1 72 ? -11.863 -1.501 23.495 1.00 73.12 72 ASP A O 1
ATOM 582 N N . GLU A 1 73 ? -10.156 -1.338 22.056 1.00 66.75 73 GLU A N 1
ATOM 583 C CA . GLU A 1 73 ? -9.149 -1.569 23.085 1.00 66.75 73 GLU A CA 1
ATOM 584 C C . GLU A 1 73 ? -8.994 -0.334 23.992 1.00 66.75 73 GLU A C 1
ATOM 586 O O . GLU A 1 73 ? -9.019 -0.470 25.215 1.00 66.75 73 GLU A O 1
ATOM 591 N N . LEU A 1 74 ? -8.959 0.887 23.445 1.00 67.56 74 LEU A N 1
ATOM 592 C CA . LEU A 1 74 ? -8.965 2.135 24.227 1.00 67.56 74 LEU A CA 1
ATOM 593 C C . LEU A 1 74 ? -10.206 2.263 25.128 1.00 67.56 74 LEU A C 1
ATOM 595 O O . LEU A 1 74 ? -10.102 2.739 26.266 1.00 67.56 74 LEU A O 1
ATOM 599 N N . GLU A 1 75 ? -11.373 1.821 24.657 1.00 69.19 75 GLU A N 1
ATOM 600 C CA . GLU A 1 75 ? -12.613 1.804 25.432 1.00 69.19 75 GLU A CA 1
ATOM 601 C C . GLU A 1 75 ? -12.543 0.775 26.571 1.00 69.19 75 GLU A C 1
ATOM 603 O O . GLU A 1 75 ? -12.866 1.108 27.716 1.00 69.19 75 GLU A O 1
ATOM 608 N N . LYS A 1 76 ? -12.018 -0.437 26.338 1.00 64.31 76 LYS A N 1
ATOM 609 C CA . LYS A 1 76 ? -11.769 -1.421 27.415 1.00 64.31 76 LYS A CA 1
ATOM 610 C C . LYS A 1 76 ? -10.790 -0.897 28.462 1.00 64.31 76 LYS A C 1
ATOM 612 O O . LYS A 1 76 ? -11.043 -1.061 29.659 1.00 64.31 76 LYS A O 1
ATOM 617 N N . TYR A 1 77 ? -9.714 -0.230 28.044 1.00 55.56 77 TYR A N 1
ATOM 618 C CA . TYR A 1 77 ? -8.760 0.403 28.959 1.00 55.56 77 TYR A CA 1
ATOM 619 C C . TYR A 1 77 ? -9.416 1.515 29.790 1.00 55.56 77 TYR A C 1
ATOM 621 O O . TYR A 1 77 ? -9.183 1.607 30.996 1.00 55.56 77 TYR A O 1
ATOM 629 N N . SER A 1 78 ? -10.303 2.308 29.182 1.00 57.59 78 SER A N 1
ATOM 630 C CA . SER A 1 78 ? -11.046 3.372 29.872 1.00 57.59 78 SER A CA 1
ATOM 631 C C . SER A 1 78 ? -12.103 2.833 30.845 1.00 57.59 78 SER A C 1
ATOM 633 O O . SER A 1 78 ? -12.354 3.440 31.885 1.00 57.59 78 SER A O 1
ATOM 635 N N . THR A 1 79 ? -12.704 1.679 30.540 1.00 56.00 79 THR A N 1
ATOM 636 C CA . THR A 1 79 ? -13.806 1.091 31.324 1.00 56.00 79 THR A CA 1
ATOM 637 C C . THR A 1 79 ? -13.319 0.202 32.475 1.00 56.00 79 THR A C 1
ATOM 639 O O . THR A 1 79 ? -14.026 0.037 33.468 1.00 56.00 79 THR A O 1
ATOM 642 N N . THR A 1 80 ? -12.105 -0.354 32.387 1.00 52.78 80 THR A N 1
ATOM 643 C CA . THR A 1 80 ? -11.610 -1.353 33.358 1.00 52.78 80 THR A CA 1
ATOM 644 C C . THR A 1 80 ? -10.923 -0.743 34.586 1.00 52.78 80 THR A C 1
ATOM 646 O O . THR A 1 80 ? -10.676 -1.453 35.556 1.00 52.78 80 THR A O 1
ATOM 649 N N . GLY A 1 81 ? -10.635 0.564 34.615 1.00 50.72 81 GLY A N 1
ATOM 650 C CA . GLY A 1 81 ? -10.141 1.246 35.825 1.00 50.72 81 GLY A CA 1
ATOM 651 C C . GLY A 1 81 ? -8.850 0.679 36.449 1.00 50.72 81 GLY A C 1
ATOM 652 O O . GLY A 1 81 ? -8.511 1.046 37.571 1.00 50.72 81 GLY A O 1
ATOM 653 N N . HIS A 1 82 ? -8.119 -0.189 35.748 1.00 49.47 82 HIS A N 1
ATOM 654 C CA . HIS A 1 82 ? -6.770 -0.632 36.097 1.00 49.47 82 HIS A CA 1
ATOM 655 C C . HIS A 1 82 ? -5.809 0.319 35.370 1.00 49.47 82 HIS A C 1
ATOM 657 O O . HIS A 1 82 ? -5.810 0.374 34.148 1.00 49.47 82 HIS A O 1
ATOM 663 N N . ILE A 1 83 ? -5.032 1.193 36.019 1.00 49.97 83 ILE A N 1
ATOM 664 C CA . ILE A 1 83 ? -4.022 0.898 37.048 1.00 49.97 83 ILE A CA 1
ATOM 665 C C . ILE A 1 83 ? -3.349 -0.451 36.778 1.00 49.97 83 ILE A C 1
ATOM 667 O O . ILE A 1 83 ? -3.450 -1.380 37.571 1.00 49.97 83 ILE A O 1
ATOM 671 N N . ASP A 1 84 ? -2.671 -0.568 35.642 1.00 46.66 84 ASP A N 1
ATOM 672 C CA . ASP A 1 84 ? -1.271 -0.963 35.711 1.00 46.66 84 ASP A CA 1
ATOM 673 C C . ASP A 1 84 ? -0.499 -0.349 34.545 1.00 46.66 84 ASP A C 1
ATOM 675 O O . ASP A 1 84 ? -0.934 -0.329 33.396 1.00 46.66 84 ASP A O 1
ATOM 679 N N . SER A 1 85 ? 0.654 0.193 34.885 1.00 50.47 85 SER A N 1
ATOM 680 C CA . SER A 1 85 ? 1.676 0.769 34.023 1.00 50.47 85 SER A CA 1
ATOM 681 C C . SER A 1 85 ? 2.363 -0.306 33.168 1.00 50.47 85 SER A C 1
ATOM 683 O O . SER A 1 85 ? 3.581 -0.461 33.207 1.00 50.47 85 SER A O 1
ATOM 685 N N . GLY A 1 86 ? 1.589 -1.079 32.408 1.00 50.69 86 GLY A N 1
ATOM 686 C CA . GLY A 1 86 ? 2.100 -1.974 31.379 1.00 50.69 86 GLY A CA 1
ATOM 687 C C . GLY A 1 86 ? 2.422 -1.150 30.142 1.00 50.69 86 GLY A C 1
ATOM 688 O O . GLY A 1 86 ? 1.529 -0.553 29.550 1.00 50.69 86 GLY A O 1
ATOM 689 N N . SER A 1 87 ? 3.707 -1.066 29.805 1.00 62.84 87 SER A N 1
ATOM 690 C CA . SER A 1 87 ? 4.262 -0.341 28.660 1.00 62.84 87 SER A CA 1
ATOM 691 C C . SER A 1 87 ? 3.401 -0.452 27.398 1.00 62.84 87 SER A C 1
ATOM 693 O O . SER A 1 87 ? 2.771 -1.476 27.146 1.00 62.84 87 SER A O 1
ATOM 695 N N . HIS A 1 88 ? 3.451 0.582 26.555 1.00 60.38 88 HIS A N 1
ATOM 696 C CA . HIS A 1 88 ? 2.846 0.644 25.215 1.00 60.38 88 HIS A CA 1
ATOM 697 C C . HIS A 1 88 ? 3.069 -0.634 24.369 1.00 60.38 88 HIS A C 1
ATOM 699 O O . HIS A 1 88 ? 2.291 -0.947 23.475 1.00 60.38 88 HIS A O 1
ATOM 705 N N . GLU A 1 89 ? 4.117 -1.394 24.677 1.00 65.00 89 GLU A N 1
ATOM 706 C CA . GLU A 1 89 ? 4.451 -2.698 24.104 1.00 65.00 89 GLU A CA 1
ATOM 707 C C . GLU A 1 89 ? 3.431 -3.805 24.441 1.00 65.00 89 GLU A C 1
ATOM 709 O O . GLU A 1 89 ? 3.109 -4.633 23.594 1.00 65.00 89 GLU A O 1
ATOM 714 N N . THR A 1 90 ? 2.851 -3.789 25.644 1.00 70.94 90 THR A N 1
ATOM 715 C CA . THR A 1 90 ? 1.790 -4.724 26.067 1.00 70.94 90 THR A CA 1
ATOM 716 C C . THR A 1 90 ? 0.508 -4.489 25.269 1.00 70.94 90 THR A C 1
ATOM 718 O O . THR A 1 90 ? -0.098 -5.437 24.779 1.00 70.94 90 THR A O 1
ATOM 721 N N . LEU A 1 91 ? 0.161 -3.213 25.070 1.00 66.62 91 LEU A N 1
ATOM 722 C CA . LEU A 1 91 ? -0.959 -2.774 24.233 1.00 66.62 91 LEU A CA 1
ATOM 723 C C . LEU A 1 91 ? -0.788 -3.231 22.780 1.00 66.62 91 LEU A C 1
ATOM 725 O O . LEU A 1 91 ? -1.699 -3.797 22.182 1.00 66.62 91 LEU A O 1
ATOM 729 N N . VAL A 1 92 ? 0.405 -3.017 22.219 1.00 70.62 92 VAL A N 1
ATOM 730 C CA . VAL A 1 92 ? 0.720 -3.415 20.840 1.00 70.62 92 VAL A CA 1
ATOM 731 C C . VAL A 1 92 ? 0.617 -4.933 20.673 1.00 70.62 92 VAL A C 1
ATOM 733 O O . VAL A 1 92 ? -0.001 -5.391 19.714 1.00 70.62 92 VAL A O 1
ATOM 736 N N . ASN A 1 93 ? 1.138 -5.717 21.620 1.00 72.62 93 ASN A N 1
ATOM 737 C CA . ASN A 1 93 ? 1.050 -7.179 21.566 1.00 72.62 93 ASN A CA 1
ATOM 738 C C . ASN A 1 93 ? -0.398 -7.690 21.651 1.00 72.62 93 ASN A C 1
ATOM 740 O O . ASN A 1 93 ? -0.770 -8.587 20.898 1.00 72.62 93 ASN A O 1
ATOM 744 N N . GLN A 1 94 ? -1.245 -7.085 22.489 1.00 72.12 94 GLN A N 1
ATOM 745 C CA . GLN A 1 94 ? -2.661 -7.462 22.582 1.00 72.12 94 GLN A CA 1
ATOM 746 C C . GLN A 1 94 ? -3.442 -7.167 21.295 1.00 72.12 94 GLN A C 1
ATOM 748 O O . GLN A 1 94 ? -4.261 -7.985 20.873 1.00 72.12 94 GLN A O 1
ATOM 753 N N . ILE A 1 95 ? -3.162 -6.034 20.642 1.00 69.50 95 ILE A N 1
ATOM 754 C CA . ILE A 1 95 ? -3.769 -5.687 19.349 1.00 69.50 95 ILE A CA 1
ATOM 755 C C . ILE A 1 95 ? -3.343 -6.696 18.272 1.00 69.50 95 ILE A C 1
ATOM 757 O O . ILE A 1 95 ? -4.182 -7.165 17.501 1.00 69.50 95 ILE A O 1
ATOM 761 N N . ILE A 1 96 ? -2.060 -7.074 18.235 1.00 77.69 96 ILE A N 1
ATOM 762 C CA . ILE A 1 96 ? -1.532 -8.062 17.281 1.00 77.69 96 ILE A CA 1
ATOM 763 C C . ILE A 1 96 ? -2.221 -9.423 17.457 1.00 77.69 96 ILE A C 1
ATOM 765 O O . ILE A 1 96 ? -2.689 -9.997 16.470 1.00 77.69 96 ILE A O 1
ATOM 769 N N . ASP A 1 97 ? -2.347 -9.915 18.691 1.00 75.56 97 ASP A N 1
ATOM 770 C CA . ASP A 1 97 ? -3.009 -11.195 18.972 1.00 75.56 97 ASP A CA 1
ATOM 771 C C . ASP A 1 97 ? -4.483 -11.187 18.540 1.00 75.56 97 ASP A C 1
ATOM 773 O O . ASP A 1 97 ? -4.964 -12.152 17.939 1.00 75.56 97 ASP A O 1
ATOM 777 N N . HIS A 1 98 ? -5.192 -10.076 18.756 1.00 69.38 98 HIS A N 1
ATOM 778 C CA . HIS A 1 98 ? -6.584 -9.928 18.322 1.00 69.38 98 HIS A CA 1
ATOM 779 C C . HIS A 1 98 ? -6.728 -9.970 16.795 1.00 69.38 98 HIS A C 1
ATOM 781 O O . HIS A 1 98 ? -7.632 -10.623 16.267 1.00 69.38 98 HIS A O 1
ATOM 787 N N . ILE A 1 99 ? -5.819 -9.311 16.069 1.00 67.88 99 ILE A N 1
ATOM 788 C CA . ILE 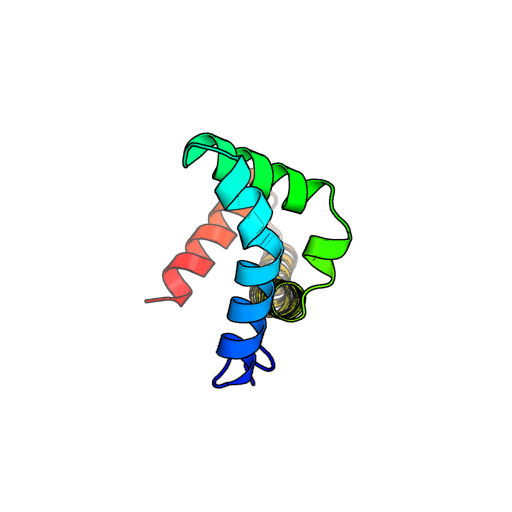A 1 99 ? -5.806 -9.320 14.601 1.00 67.88 99 ILE A CA 1
ATOM 789 C C . ILE A 1 99 ? -5.597 -10.744 14.078 1.00 67.88 99 ILE A C 1
ATOM 791 O O . ILE A 1 99 ? -6.296 -11.159 13.150 1.00 67.88 99 ILE A O 1
ATOM 795 N N . ILE A 1 100 ? -4.673 -11.502 14.676 1.00 72.69 100 ILE A N 1
ATOM 796 C CA . ILE A 1 100 ? -4.378 -12.886 14.283 1.00 72.69 100 ILE A CA 1
ATOM 797 C C . ILE A 1 100 ? -5.582 -13.797 14.548 1.00 72.69 100 ILE A C 1
ATOM 799 O O . ILE A 1 100 ? -5.962 -14.574 13.671 1.00 72.69 100 ILE A O 1
ATOM 803 N N . GLN A 1 101 ? -6.221 -13.676 15.713 1.00 65.75 101 GLN A N 1
ATOM 804 C CA . GLN A 1 101 ? -7.369 -14.512 16.075 1.00 65.75 101 GLN A CA 1
ATOM 805 C C . GLN A 1 101 ? -8.639 -14.174 15.287 1.00 65.75 101 GLN A C 1
ATOM 807 O O . GLN A 1 101 ? -9.419 -15.073 14.994 1.00 65.75 101 GLN A O 1
ATOM 812 N N . SER A 1 102 ? -8.826 -12.920 14.863 1.00 57.16 102 SER A N 1
ATOM 813 C CA . SER A 1 102 ? -9.970 -12.514 14.026 1.00 57.16 102 SER A CA 1
ATOM 814 C C . SER A 1 102 ? -9.972 -13.118 12.610 1.00 57.16 102 SER A C 1
ATOM 816 O O . SER A 1 102 ? -10.957 -12.985 11.883 1.00 57.16 102 SER A O 1
ATOM 818 N N . LYS A 1 103 ? -8.863 -13.752 12.198 1.00 51.91 103 LYS A N 1
ATOM 819 C CA . LYS A 1 103 ? -8.697 -14.396 10.886 1.00 51.91 103 LYS A CA 1
ATOM 820 C C . LYS A 1 103 ? -8.854 -15.926 10.904 1.00 51.91 103 LYS A C 1
ATOM 822 O O . LYS A 1 103 ? -8.747 -16.519 9.828 1.00 51.91 103 LYS A O 1
ATOM 827 N N . GLN A 1 104 ? -9.076 -16.556 12.065 1.00 44.28 104 GLN A N 1
ATOM 828 C CA . GLN A 1 104 ? -9.460 -17.976 12.174 1.00 44.28 104 GLN A CA 1
ATOM 829 C C . GLN A 1 104 ? -10.979 -18.139 12.209 1.00 44.28 104 GLN A C 1
ATOM 831 O O . GLN A 1 104 ? -11.449 -19.158 11.654 1.00 44.28 104 GLN A O 1
#

pLDDT: mean 74.66, std 11.4, range [44.28, 86.44]

Organism: Elysia chlorotica (NCBI:txid188477)

Radius of gyration: 18.6 Å; chains: 1; bounding box: 38×29×52 Å

InterPro domains:
  IPR055391 BROMI, N-terminal domain [PF23431] (14-104)

Foldseek 3Di:
DDLVQCDDPSVVVLVVVVCVVCVVVCVVLPDPVSSVVVVVCCVVPPPVCCVRSNNVSVVVVVCVVLVVLLVVLVVCVVPVPDDDPDDPVVVVVVSVVVVVVVVD

Sequence (104 aa):
MAMRGLEGDDLKRGLHELIVSWENIIREAGSLEAAEDTLLHLEENDENFHKHDFVKALKRKLEECLSPLIDDELEKYSTTGHIDSGSHETLVNQIIDHIIQSKQ

Secondary structure (DSSP, 8-state):
---TTSSHHHHHHHHHHHHHHHHHHHHHS-SHHHHHHHHHHHHHH-TTGGGSHHHHHHHHHHHHHHHHHHHHHHHHHHHH-------HHHHHHHHHHHHHHTT-